Protein AF-A0A7C4DFC6-F1 (afdb_monomer)

Sequence (128 aa):
MSHKCIRCSSLFEDNDASILRGCPNCGSIFFLYIRNQEDLEKAERIEKELKEKDTTLEKEIEKKVEEKKKEVKRRRRKSKFGIETIKIPSEGVYEINLDALMKSKPIIVLERGKVYFVHLPSLFEELD

Solvent-accessible surface area (backbone atoms only — not comparable to full-atom values): 7565 Å² total; per-residue (Å²): 98,38,34,30,31,74,85,78,64,51,76,42,55,76,81,50,72,56,58,83,78,14,37,91,90,77,63,46,76,54,62,46,80,44,84,52,74,67,57,54,53,50,51,52,50,53,53,49,55,47,64,70,45,48,78,53,54,55,54,48,50,50,50,53,49,50,49,51,50,49,51,51,47,56,58,62,70,65,54,97,51,80,89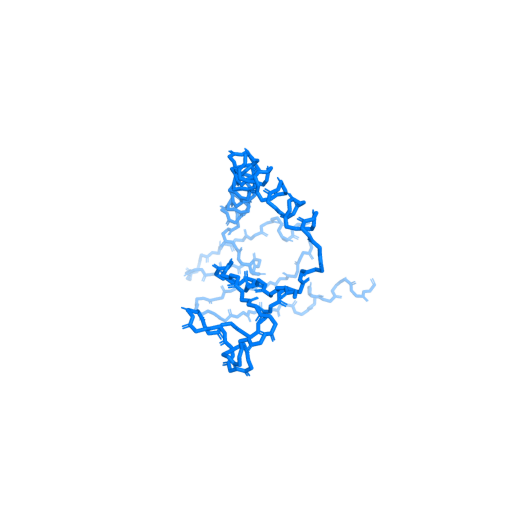,40,31,32,35,34,85,43,93,99,41,73,51,71,40,60,75,45,53,78,65,66,46,46,51,23,34,36,44,80,86,83,50,74,50,71,44,63,67,51,64,50,71,82,76,117

Secondary structure (DSSP, 8-state):
-EEEETTT--EEETT-GGGGG--TTT----EEEE-SHHHHHHHHHHHHHHHHHHHHHHHHHHHHHHHHHHHHHHHHTT-S-SS-SEEEEETTEEEE-HHHHTTT---EEEETTTEEEE-HHHHHTT--

Nearest PDB structures (foldseek):
  8byq-assembly1_L  TM=6.980E-01  e=2.857E-01  Sus scrofa
  4auq-assembly1_E  TM=6.452E-01  e=1.981E+00  Homo sapiens

pLDDT: mean 76.68, std 12.82, range [48.0, 94.62]

Radius of gyration: 29.67 Å; Cα contacts (8 Å, |Δi|>4): 133; chains: 1; bounding box: 46×31×81 Å

Mean predicted aligned error: 18.6 Å

Foldseek 3Di:
DWKAQPPPRDIDDPPPPVLVQADPPPRHNDIDDDDDPVVVVVVVVVVVVCVVCCVPPVVVVVVVVVVVVVVVVVVVVPDPDDLAQWEDCDDVDIDGNPVCVVVLHWHWYHYPDDDIDTDVCSVCVVVD

Structure (mmCIF, N/CA/C/O backbone):
data_AF-A0A7C4DFC6-F1
#
_entry.id   AF-A0A7C4DFC6-F1
#
loop_
_atom_site.group_PDB
_atom_site.id
_atom_site.type_symbol
_atom_site.label_atom_id
_atom_site.label_alt_id
_atom_site.label_comp_id
_atom_site.label_asym_id
_atom_site.label_entity_id
_atom_site.label_seq_id
_atom_site.pdbx_PDB_ins_code
_atom_site.Cartn_x
_atom_site.Cartn_y
_atom_site.Cartn_z
_atom_site.occupancy
_atom_site.B_iso_or_equiv
_atom_site.auth_seq_id
_atom_site.auth_comp_id
_atom_site.auth_asym_id
_atom_site.auth_atom_id
_atom_site.pdbx_PDB_model_num
ATOM 1 N N . MET A 1 1 ? -7.743 4.281 52.124 1.00 68.19 1 MET A N 1
ATOM 2 C CA . MET A 1 1 ? -7.614 4.926 50.801 1.00 68.19 1 MET A CA 1
ATOM 3 C C . MET A 1 1 ? -8.254 3.998 49.763 1.00 68.19 1 MET A C 1
ATOM 5 O O . MET A 1 1 ? -8.773 2.956 50.163 1.00 68.19 1 MET A O 1
ATOM 9 N N . SER A 1 2 ? -8.418 4.425 48.503 1.00 79.62 2 SER A N 1
ATOM 10 C CA . SER A 1 2 ? -9.232 3.676 47.522 1.00 79.62 2 SER A CA 1
ATOM 11 C C . SER A 1 2 ? -8.526 3.477 46.181 1.00 79.62 2 SER A C 1
ATOM 13 O O . SER A 1 2 ? -7.730 4.307 45.738 1.00 79.62 2 SER A O 1
ATOM 15 N N . HIS A 1 3 ? -8.837 2.365 45.523 1.00 82.94 3 HIS A N 1
ATOM 16 C CA . HIS A 1 3 ? -8.324 1.957 44.225 1.00 82.94 3 HIS A CA 1
ATOM 17 C C . HIS A 1 3 ? -9.449 1.972 43.183 1.00 82.94 3 HIS A C 1
ATOM 19 O O . HIS A 1 3 ? -10.450 1.279 43.336 1.00 82.94 3 HIS A O 1
ATOM 25 N N . LYS A 1 4 ? -9.287 2.721 42.085 1.00 83.38 4 LYS A N 1
ATOM 26 C CA . LYS A 1 4 ? -10.233 2.736 40.953 1.00 83.38 4 LYS A CA 1
ATOM 27 C C . LYS A 1 4 ? -9.719 1.848 39.826 1.00 83.38 4 LYS A C 1
ATOM 29 O O . LYS A 1 4 ? -8.607 2.043 39.342 1.00 83.38 4 LYS A O 1
ATOM 34 N N . CYS A 1 5 ? -10.511 0.887 39.359 1.00 84.00 5 CYS A N 1
ATOM 35 C CA . CYS A 1 5 ? -10.154 0.104 38.177 1.00 84.00 5 CYS A CA 1
ATOM 36 C C . CYS A 1 5 ? -10.113 1.001 36.930 1.00 84.00 5 CYS A C 1
ATOM 38 O O . CYS A 1 5 ? -11.087 1.688 36.638 1.00 84.00 5 CYS A O 1
ATOM 40 N N . ILE A 1 6 ? -9.030 0.950 36.147 1.00 84.06 6 ILE A N 1
ATOM 41 C CA . ILE A 1 6 ? -8.882 1.787 34.938 1.00 84.06 6 ILE A CA 1
ATOM 42 C C . ILE A 1 6 ? -9.872 1.384 33.835 1.00 84.06 6 ILE A C 1
ATOM 44 O O . ILE A 1 6 ? -10.263 2.201 33.009 1.00 84.06 6 ILE A O 1
ATOM 48 N N . ARG A 1 7 ? -10.289 0.114 33.814 1.00 78.81 7 ARG A N 1
ATOM 49 C CA . ARG A 1 7 ? -11.107 -0.437 32.730 1.00 78.81 7 ARG A CA 1
ATOM 50 C C . ARG A 1 7 ? -12.607 -0.253 32.945 1.00 78.81 7 ARG A C 1
ATOM 52 O O . ARG A 1 7 ? -13.307 0.083 31.999 1.00 78.81 7 ARG A O 1
ATOM 59 N N . CYS A 1 8 ? -13.106 -0.516 34.152 1.00 83.38 8 CYS A N 1
A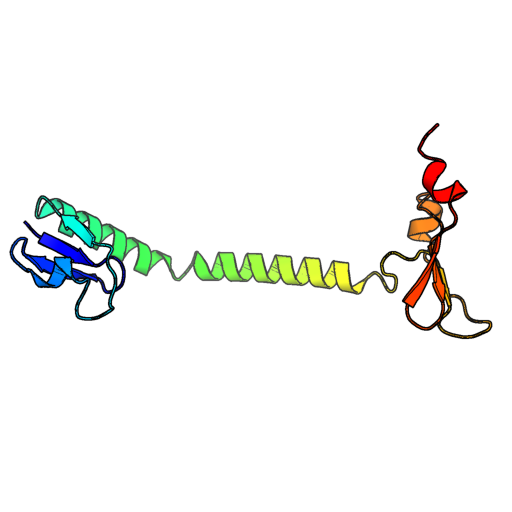TOM 60 C CA . CYS A 1 8 ? -14.541 -0.449 34.457 1.00 83.38 8 CYS A CA 1
ATOM 61 C C . CYS A 1 8 ? -14.907 0.632 35.478 1.00 83.38 8 CYS A C 1
ATOM 63 O O . CYS A 1 8 ? -16.065 0.720 35.872 1.00 83.38 8 CYS A O 1
ATOM 65 N N . SER A 1 9 ? -13.936 1.428 35.932 1.00 82.50 9 SER A N 1
ATOM 66 C CA . SER A 1 9 ? -14.140 2.539 36.869 1.00 82.50 9 SER A CA 1
ATOM 67 C C . SER A 1 9 ? -14.705 2.160 38.245 1.00 82.50 9 SER A C 1
ATOM 69 O O . SER A 1 9 ? -15.065 3.051 39.009 1.00 82.50 9 SER A O 1
ATOM 71 N N . SER A 1 10 ? -14.746 0.871 38.599 1.00 82.94 10 SER A N 1
ATOM 72 C CA . SER A 1 10 ? -15.171 0.410 39.928 1.00 82.94 10 SER A CA 1
ATOM 73 C C . SER A 1 10 ? -14.167 0.829 41.005 1.00 82.94 10 SER A C 1
ATOM 75 O O . SER A 1 10 ? -12.959 0.715 40.790 1.00 82.94 10 SER A O 1
ATOM 77 N N . LEU A 1 11 ? -14.675 1.303 42.144 1.00 82.25 11 LEU A N 1
ATOM 78 C CA . LEU A 1 11 ? -13.893 1.715 43.311 1.00 82.25 11 LEU A CA 1
ATOM 79 C C . LEU A 1 11 ? -13.805 0.563 44.317 1.00 82.25 11 LEU A C 1
ATOM 81 O O . LEU A 1 11 ? -14.810 -0.082 44.603 1.00 82.25 11 LEU A O 1
ATOM 85 N N . PHE A 1 12 ? -12.608 0.332 44.844 1.00 81.94 12 PHE A N 1
ATOM 86 C CA . PHE A 1 12 ? -12.298 -0.691 45.836 1.00 81.94 12 PHE A CA 1
ATOM 87 C C . PHE A 1 12 ? -11.555 -0.051 47.009 1.00 81.94 12 PHE A C 1
ATOM 89 O O . PHE A 1 12 ? -10.763 0.869 46.813 1.00 81.94 12 PHE A O 1
ATOM 96 N N . GLU A 1 13 ? -11.798 -0.519 48.225 1.00 78.94 13 GLU A N 1
ATOM 97 C CA . GLU A 1 13 ? -11.077 -0.056 49.416 1.00 78.94 13 GLU A CA 1
ATOM 98 C C . GLU A 1 13 ? -9.725 -0.780 49.551 1.00 78.94 13 GLU A C 1
ATOM 100 O O . GLU A 1 13 ? -9.571 -1.893 49.050 1.00 78.94 13 GLU A O 1
ATOM 105 N N . ASP A 1 14 ? -8.745 -0.177 50.238 1.00 68.94 14 ASP A N 1
ATOM 106 C CA . ASP A 1 14 ? -7.378 -0.729 50.390 1.00 68.94 14 ASP A CA 1
ATOM 107 C C . ASP A 1 14 ? -7.328 -2.188 50.900 1.00 68.94 14 ASP A C 1
ATOM 109 O O . ASP A 1 14 ? -6.371 -2.904 50.615 1.00 68.94 14 ASP A O 1
ATOM 113 N N . ASN A 1 15 ? -8.343 -2.644 51.644 1.00 65.94 15 ASN A N 1
ATOM 114 C CA . ASN A 1 15 ? -8.395 -3.993 52.225 1.00 65.94 15 ASN A CA 1
ATOM 115 C C . ASN A 1 15 ? -9.127 -5.033 51.364 1.00 65.94 15 ASN A C 1
ATOM 117 O O . ASN A 1 15 ? -9.316 -6.171 51.805 1.00 65.94 15 ASN A O 1
ATOM 121 N N . ASP A 1 16 ? -9.541 -4.686 50.146 1.00 76.19 16 ASP A N 1
ATOM 122 C CA . ASP A 1 16 ? -10.182 -5.654 49.267 1.00 76.19 16 ASP A CA 1
ATOM 123 C C . ASP A 1 16 ? -9.136 -6.580 48.624 1.00 76.19 16 ASP A C 1
ATOM 125 O O . ASP A 1 16 ? -8.508 -6.277 47.605 1.00 76.19 16 ASP A O 1
ATOM 129 N N . ALA A 1 17 ? -8.967 -7.766 49.217 1.00 73.31 17 ALA A N 1
ATOM 130 C CA . ALA A 1 17 ? -8.085 -8.818 48.711 1.00 73.31 17 ALA A CA 1
ATOM 131 C C . ALA A 1 17 ? -8.434 -9.267 47.278 1.00 73.31 17 ALA A C 1
ATOM 133 O O . ALA A 1 17 ? -7.621 -9.927 46.622 1.00 73.31 17 ALA A O 1
ATOM 134 N N . SER A 1 18 ? -9.621 -8.918 46.770 1.00 72.06 18 SER A N 1
ATOM 135 C CA . SER A 1 18 ? -10.027 -9.187 45.390 1.00 72.06 18 SER A CA 1
ATOM 136 C C . SER A 1 18 ? -9.131 -8.464 44.384 1.00 72.06 18 SER A C 1
ATOM 138 O O . SER A 1 18 ? -8.844 -9.023 43.330 1.00 72.06 18 SER A O 1
ATOM 140 N N . ILE A 1 19 ? -8.595 -7.284 44.729 1.00 73.94 19 ILE A N 1
ATOM 141 C CA . ILE A 1 19 ? -7.691 -6.505 43.863 1.00 73.94 19 ILE A CA 1
ATOM 142 C C . ILE A 1 19 ? -6.438 -7.316 43.500 1.00 73.94 19 ILE A C 1
ATOM 144 O O . ILE A 1 19 ? -5.973 -7.252 42.362 1.00 73.94 19 ILE A O 1
ATOM 148 N N . LEU A 1 20 ? -5.933 -8.142 44.425 1.00 77.88 20 LEU A N 1
ATOM 149 C CA . LEU A 1 20 ? -4.737 -8.971 44.214 1.00 77.88 20 LEU A CA 1
ATOM 150 C C . LEU A 1 20 ? -4.917 -10.012 43.100 1.00 77.88 20 LEU A C 1
ATOM 152 O O . LEU A 1 20 ? -3.936 -10.446 42.501 1.00 77.88 20 LEU A O 1
ATOM 156 N N . ARG A 1 21 ? -6.162 -10.415 42.813 1.00 82.19 21 ARG A N 1
ATOM 157 C CA . ARG A 1 21 ? -6.506 -11.344 41.724 1.00 82.19 21 ARG A CA 1
ATOM 158 C C . ARG A 1 21 ? -7.004 -10.628 40.462 1.00 82.19 21 ARG A C 1
ATOM 160 O O . ARG A 1 21 ? -7.302 -11.291 39.472 1.00 82.19 21 ARG A O 1
ATOM 167 N N . GLY A 1 22 ? -7.048 -9.295 40.476 1.00 83.06 22 GLY A N 1
ATOM 168 C CA . GLY A 1 22 ? -7.631 -8.470 39.422 1.00 83.06 22 GLY A CA 1
ATOM 169 C C . GLY A 1 22 ? -9.095 -8.111 39.687 1.00 83.06 22 GLY A C 1
ATOM 170 O O . GLY A 1 22 ? -9.763 -8.665 40.554 1.00 83.06 22 GLY A O 1
ATOM 171 N N . CYS A 1 23 ? -9.607 -7.135 38.939 1.00 85.88 23 CYS A N 1
ATOM 172 C CA . CYS A 1 23 ? -10.943 -6.589 39.156 1.00 85.88 23 CYS A CA 1
ATOM 173 C C . CYS A 1 23 ? -12.023 -7.672 38.956 1.00 85.88 23 CYS A C 1
ATOM 175 O O . CYS A 1 23 ? -12.118 -8.207 37.849 1.00 85.88 23 CYS A O 1
ATOM 177 N N . PRO A 1 24 ? -12.898 -7.943 39.943 1.00 85.81 24 PRO A N 1
ATOM 178 C CA . PRO A 1 24 ? -13.913 -8.996 39.840 1.00 85.81 24 PRO A CA 1
ATOM 179 C C . PRO A 1 24 ? -14.948 -8.749 38.733 1.00 85.81 24 PRO A C 1
ATOM 181 O O . PRO A 1 24 ? -15.569 -9.691 38.256 1.00 85.81 24 PRO A O 1
ATOM 184 N N . ASN A 1 25 ? -15.127 -7.497 38.298 1.00 85.44 25 ASN A N 1
ATOM 185 C CA . ASN A 1 25 ? -16.124 -7.138 37.290 1.00 85.44 25 ASN A CA 1
ATOM 186 C C . ASN A 1 25 ? -15.602 -7.252 35.844 1.00 85.44 25 ASN A C 1
ATOM 188 O O . ASN A 1 25 ? -16.354 -7.567 34.929 1.00 85.44 25 ASN A O 1
ATOM 192 N N . CYS A 1 26 ? -14.314 -6.974 35.607 1.00 87.38 26 CYS A N 1
ATOM 193 C CA . CYS A 1 26 ? -13.766 -6.902 34.243 1.00 87.38 26 CYS A CA 1
ATOM 194 C C . CYS A 1 26 ? -12.426 -7.622 34.033 1.00 87.38 26 CYS A C 1
ATOM 196 O O . CYS A 1 26 ? -11.886 -7.586 32.928 1.00 87.38 26 CYS A O 1
ATOM 198 N N . GLY A 1 27 ? -11.855 -8.224 35.078 1.00 84.19 27 GLY A N 1
ATOM 199 C CA . GLY A 1 27 ? -10.581 -8.947 35.034 1.00 84.19 27 GLY A CA 1
ATOM 200 C C . GLY A 1 27 ? -9.331 -8.074 34.862 1.00 84.19 27 GLY A C 1
ATOM 201 O O . GLY A 1 27 ? -8.236 -8.606 34.717 1.00 84.19 27 GLY A O 1
ATOM 202 N N . SER A 1 28 ? -9.451 -6.741 34.857 1.00 82.44 28 SER A N 1
ATOM 203 C CA . SER A 1 28 ? -8.288 -5.849 34.746 1.00 82.44 28 SER A CA 1
ATOM 204 C C . SER A 1 28 ? -7.412 -5.918 35.996 1.00 82.44 28 SER A C 1
ATOM 206 O O . SER A 1 28 ? -7.918 -5.802 37.110 1.00 82.44 28 SER A O 1
ATOM 208 N N . ILE A 1 29 ? -6.097 -6.016 35.806 1.00 85.50 29 ILE A N 1
ATOM 209 C CA . ILE A 1 29 ? -5.097 -5.943 36.884 1.00 85.50 29 ILE A CA 1
ATOM 210 C C . ILE A 1 29 ? -4.590 -4.514 37.138 1.00 85.50 29 ILE A C 1
ATOM 212 O O . ILE A 1 29 ? -3.808 -4.288 38.055 1.00 85.50 29 ILE A O 1
ATOM 216 N N . PHE A 1 30 ? -5.018 -3.543 36.327 1.00 79.75 30 PHE A N 1
ATOM 217 C CA . PHE A 1 30 ? -4.589 -2.151 36.446 1.00 79.75 30 PHE A CA 1
ATOM 218 C C . PHE A 1 30 ? -5.583 -1.328 37.269 1.00 79.75 30 PHE A C 1
ATOM 220 O O . PHE A 1 30 ? -6.755 -1.184 36.891 1.00 79.75 30 PHE A O 1
ATOM 227 N N . PHE A 1 31 ? -5.083 -0.754 38.364 1.00 83.31 31 PHE A N 1
ATOM 228 C CA . PHE A 1 31 ? -5.829 0.092 39.289 1.00 83.31 31 PHE A CA 1
ATOM 229 C C . PHE A 1 31 ? -5.108 1.424 39.496 1.00 83.31 31 PHE A C 1
ATOM 231 O O . PHE A 1 31 ? -3.885 1.476 39.612 1.00 83.31 31 PHE A O 1
ATOM 238 N N . LEU A 1 32 ? -5.882 2.501 39.557 1.00 78.12 32 LEU A N 1
ATOM 239 C CA . LEU A 1 32 ? -5.429 3.829 39.931 1.00 78.12 32 LEU A CA 1
ATOM 240 C C . LEU A 1 32 ? -5.583 3.993 41.443 1.00 78.12 32 LEU A C 1
ATOM 242 O O . LEU A 1 32 ? -6.679 3.828 41.974 1.00 78.12 32 LEU A O 1
ATOM 246 N N . TYR A 1 33 ? -4.493 4.316 42.131 1.00 80.19 33 TYR A N 1
ATOM 247 C CA . TYR A 1 33 ? -4.514 4.615 43.559 1.00 80.19 33 TYR A CA 1
ATOM 248 C C . TYR A 1 33 ? -4.937 6.064 43.803 1.00 80.19 33 TYR A C 1
ATOM 250 O O . TYR A 1 33 ? -4.343 6.983 43.233 1.00 80.19 33 TYR A O 1
ATOM 258 N N . ILE A 1 34 ? -5.939 6.263 44.659 1.00 73.31 34 ILE A N 1
ATOM 259 C CA . ILE A 1 34 ? -6.487 7.581 44.969 1.00 73.31 34 ILE A CA 1
ATOM 260 C C . ILE A 1 34 ? -6.233 7.905 46.439 1.00 73.31 34 ILE A C 1
ATOM 262 O O . ILE A 1 34 ? -6.729 7.228 47.344 1.00 73.31 34 ILE A O 1
ATOM 266 N N . ARG A 1 35 ? -5.422 8.947 46.657 1.00 66.69 35 ARG A N 1
ATOM 267 C CA . ARG A 1 35 ? -4.906 9.336 47.975 1.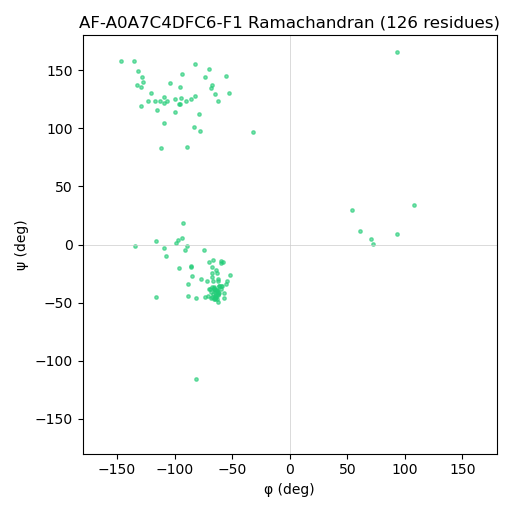00 66.69 35 ARG A CA 1
ATOM 268 C C . ARG A 1 35 ? -5.916 10.150 48.780 1.00 66.69 35 ARG A C 1
ATOM 270 O O . ARG A 1 35 ? -6.125 9.827 49.943 1.00 66.69 35 ARG A O 1
ATOM 277 N N . ASN A 1 36 ? -6.561 11.143 48.161 1.00 72.25 36 ASN A N 1
ATOM 278 C CA . ASN A 1 36 ? -7.453 12.098 48.831 1.00 72.25 36 ASN A CA 1
ATOM 279 C C . ASN A 1 36 ? -8.762 12.321 48.045 1.00 72.25 36 ASN A C 1
ATOM 281 O O . ASN A 1 36 ? -8.801 12.139 46.829 1.00 72.25 36 ASN A O 1
ATOM 285 N N . GLN A 1 37 ? -9.817 12.789 48.729 1.00 64.88 37 GLN A N 1
ATOM 286 C CA . GLN A 1 37 ? -11.129 13.118 48.139 1.00 64.88 37 GLN A CA 1
ATOM 287 C C . GLN A 1 37 ? -11.025 14.133 46.980 1.00 64.88 37 GLN A C 1
ATOM 289 O O . GLN A 1 37 ? -11.738 14.028 45.987 1.00 64.88 37 GLN A O 1
ATOM 294 N N . GLU A 1 38 ? -10.084 15.078 47.056 1.00 65.88 38 GLU A N 1
ATOM 295 C CA . GLU A 1 38 ? -9.847 16.074 46.001 1.00 65.88 38 GLU A CA 1
ATOM 296 C C . GLU A 1 38 ? -9.405 15.458 44.664 1.00 65.88 38 GLU A C 1
ATOM 298 O O . GLU A 1 38 ? -9.682 16.016 43.603 1.00 65.88 38 GLU A O 1
ATOM 303 N N . ASP A 1 39 ? -8.717 14.314 44.690 1.00 64.62 39 ASP A N 1
ATOM 304 C CA . ASP A 1 39 ? -8.264 13.636 43.473 1.00 64.62 39 ASP A CA 1
ATOM 305 C C . ASP A 1 39 ? -9.421 12.893 42.784 1.00 64.62 39 ASP A C 1
ATOM 307 O O . ASP A 1 39 ? -9.446 12.818 41.553 1.00 64.62 39 ASP A O 1
ATOM 311 N N . LEU A 1 40 ? -10.415 12.421 43.556 1.00 65.06 40 LEU A N 1
ATOM 312 C CA . LEU A 1 40 ? -11.689 11.925 43.017 1.00 65.06 40 LEU A CA 1
ATOM 313 C C . LEU A 1 40 ? -12.426 13.051 42.290 1.00 65.06 40 LEU A C 1
ATOM 315 O O . LEU A 1 40 ? -12.793 12.888 41.130 1.00 65.06 40 LEU A O 1
ATOM 319 N N . GLU A 1 41 ? -12.571 14.215 42.928 1.00 70.25 41 GLU A N 1
ATOM 320 C CA . GLU A 1 41 ? -13.267 15.356 42.325 1.00 70.25 41 GLU A CA 1
ATOM 321 C C . GLU A 1 41 ? -12.565 15.879 41.068 1.00 70.25 41 GLU A C 1
ATOM 323 O O . GLU A 1 41 ? -13.225 16.236 40.091 1.00 70.25 41 GLU A O 1
ATOM 328 N N . LYS A 1 42 ? -11.227 15.925 41.059 1.00 70.62 42 LYS A N 1
ATOM 329 C CA . LYS A 1 42 ? -10.454 16.303 39.865 1.00 70.62 42 LYS A CA 1
ATOM 330 C C . LYS A 1 42 ? -10.661 15.299 38.736 1.00 70.62 42 LYS A C 1
ATOM 332 O O . LYS A 1 42 ? -10.898 15.717 37.605 1.00 70.62 42 LYS A O 1
ATOM 337 N N . ALA A 1 43 ? -10.611 14.000 39.032 1.00 64.12 43 ALA A N 1
ATOM 338 C CA . ALA A 1 43 ? -10.864 12.959 38.042 1.00 64.12 43 ALA A CA 1
ATOM 339 C C . ALA A 1 43 ? -12.294 13.046 37.484 1.00 64.12 43 ALA A C 1
ATOM 341 O O . ALA A 1 43 ? -12.470 12.986 36.272 1.00 64.12 43 ALA A O 1
ATOM 342 N N . GLU A 1 44 ? -13.300 13.269 38.334 1.00 71.56 44 GLU A N 1
ATOM 343 C CA . GLU A 1 44 ? -14.695 13.442 37.912 1.00 71.56 44 GLU A CA 1
ATOM 344 C C . GLU A 1 44 ? -14.920 14.713 37.083 1.00 71.56 44 GLU A C 1
ATOM 346 O O . GLU A 1 44 ? -15.681 14.682 36.114 1.00 71.56 44 GLU A O 1
ATOM 351 N N . ARG A 1 45 ? -14.257 15.831 37.418 1.00 72.44 45 ARG A N 1
ATOM 352 C CA . ARG A 1 45 ? -14.307 17.068 36.617 1.00 72.44 45 ARG A CA 1
ATOM 353 C C . ARG A 1 45 ? -13.688 16.866 35.240 1.00 72.44 45 ARG A C 1
ATOM 355 O O . ARG A 1 45 ? -14.311 17.229 34.250 1.00 72.44 45 ARG A O 1
ATOM 362 N N . ILE A 1 46 ? -12.516 16.233 35.170 1.00 65.62 46 ILE A N 1
ATOM 363 C CA . ILE A 1 46 ? -11.862 15.904 33.896 1.00 65.62 46 ILE A CA 1
ATOM 364 C C . ILE A 1 46 ? -12.749 14.957 33.075 1.00 65.62 46 ILE A C 1
ATOM 366 O O . ILE A 1 46 ? -12.920 15.160 31.878 1.00 65.62 46 ILE A O 1
ATOM 370 N N . GLU A 1 47 ? -13.367 13.957 33.709 1.00 68.25 47 GLU A N 1
ATOM 371 C CA . GLU A 1 47 ? -14.261 13.004 33.041 1.00 68.25 47 GLU A CA 1
ATOM 372 C C . GLU A 1 47 ? -15.541 13.682 32.507 1.00 68.25 47 GLU A C 1
ATOM 374 O O . GLU A 1 47 ? -16.006 13.345 31.417 1.00 68.25 47 GLU A O 1
ATOM 379 N N . LYS A 1 48 ? -16.089 14.676 33.221 1.00 70.50 48 LYS A N 1
ATOM 380 C CA . LYS A 1 48 ? -17.204 15.511 32.734 1.00 70.50 48 LYS A CA 1
ATOM 381 C C . LYS A 1 48 ? -16.790 16.426 31.583 1.00 70.50 48 LYS A C 1
ATOM 383 O O . LYS A 1 48 ? -17.486 16.461 30.573 1.00 70.50 48 LYS A O 1
ATOM 388 N N . GLU A 1 49 ? -15.652 17.108 31.694 1.00 67.19 49 GLU A N 1
ATOM 389 C CA . GLU A 1 49 ? -15.139 17.968 30.622 1.00 67.19 49 GLU A CA 1
ATOM 390 C C . GLU A 1 49 ? -14.835 17.186 29.337 1.00 67.19 49 GLU A C 1
ATOM 392 O O . GLU A 1 49 ? -15.043 17.704 28.240 1.00 67.19 49 GLU A O 1
ATOM 397 N N . LEU A 1 50 ? -14.345 15.947 29.455 1.00 59.78 50 LEU A N 1
ATOM 398 C CA . LEU A 1 50 ? -14.127 15.058 28.313 1.00 59.78 50 LEU A CA 1
ATOM 399 C C . LEU A 1 50 ? -15.460 14.666 27.655 1.00 59.78 50 LEU A C 1
ATOM 401 O O . LEU A 1 50 ? -15.603 14.858 26.450 1.00 59.78 50 LEU A O 1
ATOM 405 N N . LYS A 1 51 ? -16.470 14.261 28.442 1.00 61.78 51 LYS A N 1
ATOM 406 C CA . LYS A 1 51 ? -17.819 13.930 27.932 1.00 61.78 51 LYS A CA 1
ATOM 407 C C . LYS A 1 51 ? -18.509 15.093 27.219 1.00 61.78 51 LYS A C 1
ATOM 409 O O . LYS A 1 51 ? -19.235 14.883 26.251 1.00 61.78 51 LYS A O 1
ATOM 414 N N . GLU A 1 52 ? -18.303 16.324 27.681 1.00 60.62 52 GLU A N 1
ATOM 415 C CA . GLU A 1 52 ? -18.853 17.518 27.027 1.00 60.62 52 GLU A CA 1
ATOM 416 C C . GLU A 1 52 ? -18.136 17.837 25.700 1.00 60.62 52 GLU A C 1
ATOM 418 O O . GLU A 1 52 ? -18.761 18.314 24.748 1.00 60.62 52 GLU A O 1
ATOM 423 N N . LYS A 1 53 ? -16.837 17.520 25.596 1.00 56.91 53 LYS A N 1
ATOM 424 C CA . LYS A 1 53 ? -16.003 17.762 24.404 1.00 56.91 53 LYS A CA 1
ATOM 425 C C . LYS A 1 53 ? -16.077 16.653 23.342 1.00 56.91 53 LYS A C 1
ATOM 427 O O . LYS A 1 53 ? -15.771 16.940 22.178 1.00 56.91 53 LYS A O 1
ATOM 432 N N . ASP A 1 54 ? -16.538 15.448 23.688 1.00 50.22 54 ASP A N 1
ATOM 433 C CA . ASP A 1 54 ? -16.658 14.291 22.776 1.00 50.22 54 ASP A CA 1
ATOM 434 C C . ASP A 1 54 ? -17.470 14.610 21.507 1.00 50.22 54 ASP A C 1
ATOM 436 O O . ASP A 1 54 ? -17.153 14.169 20.402 1.00 50.22 54 ASP A O 1
ATOM 440 N N . T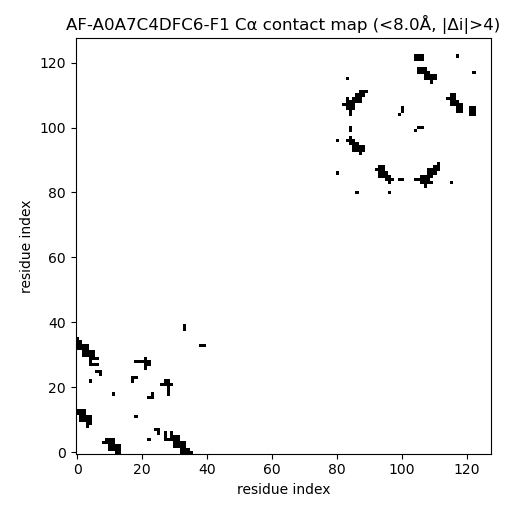HR A 1 55 ? -18.455 15.509 21.590 1.00 55.66 55 THR A N 1
ATOM 441 C CA . THR A 1 55 ? -19.305 15.821 20.428 1.00 55.66 55 THR A CA 1
ATOM 442 C C . THR A 1 55 ? -18.614 16.587 19.294 1.00 55.66 55 THR A C 1
ATOM 444 O O . THR A 1 55 ? -19.157 16.615 18.184 1.00 55.66 55 THR A O 1
ATOM 447 N N . THR A 1 56 ? -17.434 17.181 19.521 1.00 59.72 56 THR A N 1
ATOM 448 C CA . THR A 1 56 ? -16.749 18.025 18.522 1.00 59.72 56 THR A CA 1
ATOM 449 C C . THR A 1 56 ? -15.411 17.458 18.058 1.00 59.72 56 THR A C 1
ATOM 451 O O . THR A 1 56 ? -15.183 17.399 16.849 1.00 59.72 56 THR A O 1
ATOM 454 N N . LEU A 1 57 ? -14.553 16.973 18.963 1.00 60.72 57 LEU A N 1
ATOM 455 C CA . LEU A 1 57 ? -13.239 16.445 18.574 1.00 60.72 57 LEU A CA 1
ATOM 456 C C . LEU A 1 57 ? -13.334 15.119 17.823 1.00 60.72 57 LEU A C 1
ATOM 458 O O . LEU A 1 57 ? -12.666 14.958 16.805 1.00 60.72 57 LEU A O 1
ATOM 462 N N . GLU A 1 58 ? -14.162 14.182 18.282 1.00 64.62 58 GLU A N 1
ATOM 463 C CA . GLU A 1 58 ? -14.286 12.868 17.645 1.00 64.62 58 GLU A CA 1
ATOM 464 C C . GLU A 1 58 ? -14.846 13.009 16.229 1.00 64.62 58 GLU A C 1
ATOM 466 O O . GLU A 1 58 ? -14.282 12.463 15.282 1.00 64.62 58 GLU A O 1
ATOM 471 N N . LYS A 1 59 ? -15.875 13.852 16.055 1.00 63.28 59 LYS A N 1
ATOM 472 C CA . LYS A 1 59 ? -16.440 14.183 14.738 1.00 63.28 59 LYS A CA 1
ATOM 473 C C . LYS A 1 59 ? -15.461 14.939 13.848 1.00 63.28 59 LYS A C 1
ATOM 475 O O . LYS A 1 59 ? -15.435 14.696 12.644 1.00 63.28 59 LYS A O 1
ATOM 480 N N . GLU A 1 60 ? -14.656 15.852 14.390 1.00 67.19 60 GLU A N 1
ATOM 481 C CA . GLU A 1 60 ? -13.613 16.526 13.611 1.00 67.19 60 GLU A CA 1
ATOM 482 C C . GLU A 1 60 ? -12.505 15.572 13.178 1.00 67.19 60 GLU A C 1
ATOM 484 O O . GLU A 1 60 ? -12.050 15.647 12.036 1.00 67.1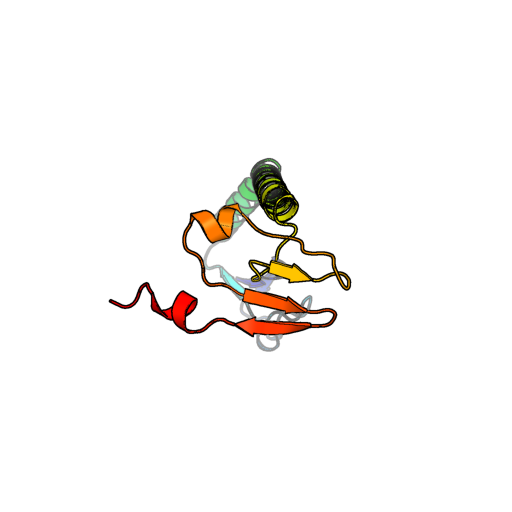9 60 GLU A O 1
ATOM 489 N N . ILE A 1 61 ? -12.058 14.687 14.069 1.00 69.50 61 ILE A N 1
ATOM 490 C CA . ILE A 1 61 ? -11.042 13.679 13.769 1.00 69.50 61 ILE A CA 1
ATOM 491 C C . ILE A 1 61 ? -11.599 12.704 12.739 1.00 69.50 61 ILE A C 1
ATOM 493 O O . ILE A 1 61 ? -10.932 12.443 11.743 1.00 69.50 61 ILE A O 1
ATOM 497 N N . GLU A 1 62 ? -12.830 12.227 12.904 1.00 70.44 62 GLU A N 1
ATOM 498 C CA . GLU A 1 62 ? -13.489 11.338 11.951 1.00 70.44 62 GLU A CA 1
ATOM 499 C C . GLU A 1 62 ? -13.670 12.018 10.589 1.00 70.44 62 GLU A C 1
ATOM 501 O O . GLU A 1 62 ? -13.335 11.430 9.562 1.00 70.44 62 GLU A O 1
ATOM 506 N N . LYS A 1 63 ? -14.074 13.294 10.561 1.00 70.62 63 LYS A N 1
ATOM 507 C CA . LYS A 1 63 ? -14.188 14.082 9.327 1.00 70.62 63 LYS A CA 1
ATOM 508 C C . LYS A 1 63 ? -12.829 14.313 8.663 1.00 70.62 63 LYS A C 1
ATOM 510 O O . LYS A 1 63 ? -12.714 14.087 7.462 1.00 70.62 63 LYS A O 1
ATOM 515 N N . LYS A 1 64 ? -11.783 14.670 9.417 1.00 71.44 64 LYS A N 1
ATOM 516 C CA . LYS A 1 64 ? -10.402 14.828 8.912 1.00 71.44 64 LYS A CA 1
ATOM 517 C C . LYS A 1 64 ? -9.821 13.501 8.419 1.00 71.44 64 LYS A C 1
ATOM 519 O O . LYS A 1 64 ? -9.125 13.467 7.405 1.00 71.44 64 LYS A O 1
ATOM 524 N N . VAL A 1 65 ? -10.102 12.395 9.109 1.00 74.19 65 VAL A N 1
ATOM 525 C CA . VAL A 1 65 ? -9.698 11.040 8.707 1.00 74.19 65 VAL A CA 1
ATOM 526 C C . VAL A 1 65 ? -10.449 10.614 7.450 1.00 74.19 65 VAL A C 1
ATOM 528 O O . VAL A 1 65 ? -9.835 10.046 6.551 1.00 74.19 65 VAL A O 1
ATOM 531 N N . GLU A 1 66 ? -11.741 10.913 7.337 1.00 71.62 66 GLU A N 1
ATOM 532 C CA . GLU A 1 66 ? -12.550 10.605 6.159 1.00 71.62 66 GLU A CA 1
ATOM 533 C C . GLU A 1 66 ? -12.165 11.479 4.955 1.00 71.62 66 GLU A C 1
ATOM 535 O O . GLU A 1 66 ? -12.073 10.980 3.834 1.00 71.62 66 GLU A O 1
ATOM 540 N N . GLU A 1 67 ? -11.845 12.756 5.165 1.00 72.25 67 GLU A N 1
ATOM 541 C CA . GLU A 1 67 ? -11.295 13.656 4.146 1.00 72.25 67 GLU A CA 1
ATOM 542 C C . GLU A 1 67 ? -9.922 13.175 3.663 1.00 72.25 67 GLU A C 1
ATOM 544 O O . GLU A 1 67 ? -9.730 13.010 2.455 1.00 72.25 67 GLU A O 1
ATOM 549 N N . LYS A 1 68 ? -9.010 12.804 4.575 1.00 68.81 68 LYS A N 1
ATOM 550 C CA . LYS A 1 68 ? -7.730 12.167 4.217 1.00 68.81 68 LYS A CA 1
ATOM 551 C C . LYS A 1 68 ? -7.927 10.825 3.513 1.00 68.81 68 LYS A C 1
ATOM 553 O O . LYS A 1 68 ? -7.249 10.550 2.527 1.00 68.81 68 LYS A O 1
ATOM 558 N N . LYS A 1 69 ? -8.870 9.981 3.947 1.00 63.06 69 LYS A N 1
ATOM 559 C CA . LYS A 1 69 ? -9.214 8.722 3.259 1.00 63.06 69 LYS A CA 1
ATOM 560 C C . LYS A 1 69 ? -9.760 8.989 1.859 1.00 63.06 69 LYS A C 1
ATOM 562 O O . LYS A 1 69 ? -9.423 8.244 0.941 1.00 63.06 69 LYS A O 1
ATOM 567 N N . LYS A 1 70 ? -10.569 10.035 1.664 1.00 63.31 70 LYS A N 1
ATOM 568 C CA . LYS A 1 70 ? -11.084 10.460 0.352 1.00 63.31 70 LYS A CA 1
ATOM 569 C C . LYS A 1 70 ? -9.980 11.029 -0.535 1.00 63.31 70 LYS A C 1
ATOM 571 O O . LYS A 1 70 ? 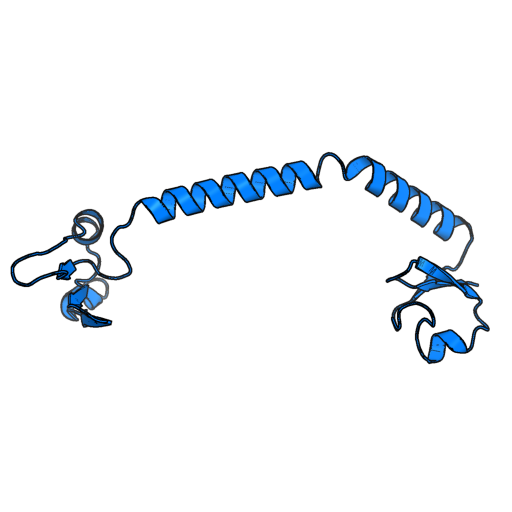-9.967 10.704 -1.719 1.00 63.31 70 LYS A O 1
ATOM 576 N N . GLU A 1 71 ? -9.027 11.788 -0.000 1.00 61.09 71 GLU A N 1
ATOM 577 C CA . GLU A 1 71 ? -7.827 12.222 -0.729 1.00 61.09 71 GLU A CA 1
ATOM 578 C C . GLU A 1 71 ? -6.931 11.045 -1.121 1.00 61.09 71 GLU A C 1
ATOM 580 O O . GLU A 1 71 ? -6.543 10.927 -2.282 1.00 61.09 71 GLU A O 1
ATOM 585 N N . VAL A 1 72 ? -6.660 10.120 -0.197 1.00 60.28 72 VAL A N 1
ATOM 586 C CA . VAL A 1 72 ? -5.883 8.901 -0.466 1.00 60.28 72 VAL A CA 1
ATOM 587 C C . VAL A 1 72 ? -6.614 8.001 -1.464 1.00 60.28 72 VAL A C 1
ATOM 589 O O . VAL A 1 72 ? -5.982 7.481 -2.379 1.00 60.28 72 VAL A O 1
ATOM 592 N N . LYS A 1 73 ? -7.944 7.861 -1.377 1.00 53.97 73 LYS A N 1
ATOM 593 C CA . LYS A 1 73 ? -8.762 7.161 -2.385 1.00 53.97 73 LYS A CA 1
ATOM 594 C C . LYS A 1 73 ? -8.763 7.891 -3.728 1.00 53.97 73 LYS A C 1
ATOM 596 O O . LYS A 1 73 ? -8.720 7.220 -4.749 1.00 53.97 73 LYS A O 1
ATOM 601 N N . ARG A 1 74 ? -8.779 9.228 -3.773 1.00 54.41 74 ARG A N 1
ATOM 602 C CA . ARG A 1 74 ? -8.664 10.018 -5.017 1.00 54.41 74 ARG A CA 1
ATOM 603 C C . ARG A 1 74 ? -7.278 9.892 -5.654 1.00 54.41 74 ARG A C 1
A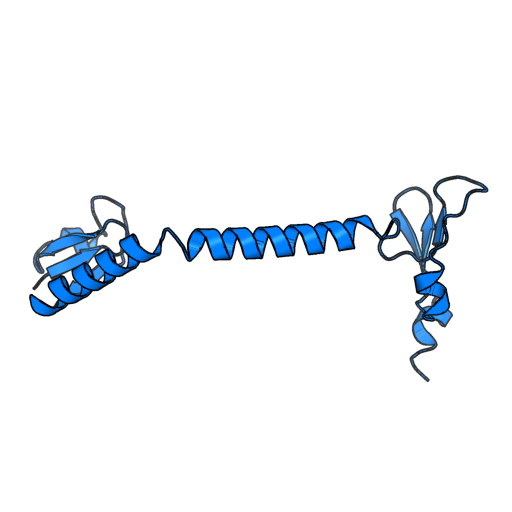TOM 605 O O . ARG A 1 74 ? -7.200 9.787 -6.872 1.00 54.41 74 ARG A O 1
ATOM 612 N N . ARG A 1 75 ? -6.210 9.818 -4.850 1.00 52.72 75 ARG A N 1
ATOM 613 C CA . ARG A 1 75 ? -4.848 9.498 -5.313 1.00 52.72 75 ARG A CA 1
ATOM 614 C C . ARG A 1 75 ? -4.745 8.051 -5.806 1.00 52.72 75 ARG A C 1
ATOM 616 O O . ARG A 1 75 ? -4.244 7.821 -6.899 1.00 52.72 75 ARG A O 1
ATOM 623 N N . ARG A 1 76 ? -5.306 7.084 -5.071 1.00 51.06 76 ARG A N 1
ATOM 624 C CA . ARG A 1 76 ? -5.367 5.663 -5.475 1.00 51.06 76 ARG A CA 1
ATOM 625 C C . ARG A 1 76 ? -6.277 5.411 -6.682 1.00 51.06 76 ARG A C 1
ATOM 627 O O . ARG A 1 76 ? -6.047 4.461 -7.413 1.00 51.06 76 ARG A O 1
ATOM 634 N N . ARG A 1 77 ? -7.267 6.271 -6.938 1.00 49.34 77 ARG A N 1
ATOM 635 C CA . ARG A 1 77 ? -8.123 6.222 -8.137 1.00 49.34 77 ARG A CA 1
ATOM 636 C C . ARG A 1 77 ? -7.428 6.700 -9.420 1.00 49.34 77 ARG A C 1
ATOM 638 O O . ARG A 1 77 ? -8.053 6.610 -10.469 1.00 49.34 77 ARG A O 1
ATOM 645 N N . LYS A 1 78 ? -6.186 7.204 -9.374 1.00 53.50 78 LYS A N 1
ATOM 646 C CA . LYS A 1 78 ? -5.517 7.779 -10.559 1.00 53.50 78 LYS A CA 1
ATOM 647 C C . LYS A 1 78 ? -4.389 6.960 -11.179 1.00 53.50 78 LYS A C 1
ATOM 649 O O . LYS A 1 78 ? -4.000 7.299 -12.287 1.00 53.50 78 LYS A O 1
ATOM 654 N N . SER A 1 79 ? -3.902 5.887 -10.563 1.00 58.72 79 SER A N 1
ATOM 655 C CA . SER A 1 79 ? -2.902 5.047 -11.232 1.00 58.72 79 SER A CA 1
ATOM 656 C C . SER A 1 79 ? -3.521 3.715 -11.626 1.00 58.72 79 SER A C 1
ATOM 658 O O . SER A 1 79 ? -3.739 2.857 -10.777 1.00 58.72 79 SER A O 1
ATOM 660 N N . LYS A 1 80 ? -3.810 3.542 -12.925 1.00 70.50 80 LYS A N 1
ATOM 661 C CA . LYS A 1 80 ? -4.072 2.217 -13.525 1.00 70.50 80 LYS A CA 1
ATOM 662 C C . LYS A 1 80 ? -2.872 1.264 -13.374 1.00 70.50 80 LYS A C 1
ATOM 664 O O . LYS A 1 80 ? -3.033 0.059 -13.540 1.00 70.50 80 LYS A O 1
ATOM 669 N N . PHE A 1 81 ? -1.707 1.821 -13.053 1.00 80.56 81 PHE A N 1
ATOM 670 C CA . PHE A 1 81 ? -0.426 1.146 -12.914 1.00 80.56 81 PHE A CA 1
ATOM 671 C C . PHE A 1 81 ? -0.053 0.963 -11.439 1.00 80.56 81 PHE A C 1
ATOM 673 O O . PHE A 1 81 ? -0.252 1.876 -10.629 1.00 80.56 81 PHE A O 1
ATOM 680 N N . GLY A 1 82 ? 0.486 -0.206 -11.100 1.00 86.25 82 GLY A N 1
ATOM 681 C CA . GLY A 1 82 ? 1.115 -0.504 -9.817 1.00 86.25 82 GLY A CA 1
ATOM 682 C C . GLY A 1 82 ? 2.556 0.007 -9.755 1.00 86.25 82 GLY A C 1
ATOM 683 O O . GLY A 1 82 ? 2.794 1.215 -9.774 1.00 86.25 82 GLY A O 1
ATOM 684 N N . ILE A 1 83 ? 3.507 -0.922 -9.638 1.00 87.62 83 ILE A N 1
ATOM 685 C CA . ILE A 1 83 ? 4.952 -0.627 -9.698 1.00 87.62 83 ILE A CA 1
ATOM 686 C C . ILE A 1 83 ? 5.474 -0.603 -11.141 1.00 87.62 83 ILE A C 1
ATOM 688 O O . ILE A 1 83 ? 6.531 -0.044 -11.404 1.00 87.62 83 ILE A O 1
ATOM 692 N N . GLU A 1 84 ? 4.736 -1.214 -12.066 1.00 91.75 84 GLU A N 1
ATOM 693 C CA . GLU A 1 84 ? 5.083 -1.326 -13.473 1.00 91.75 84 GLU A CA 1
ATOM 694 C C . GLU A 1 84 ? 4.913 -0.007 -14.238 1.00 91.75 84 GLU A C 1
ATOM 696 O O . GLU A 1 84 ? 3.980 0.767 -14.006 1.00 91.75 84 GLU A O 1
ATOM 701 N N . THR A 1 85 ? 5.808 0.230 -15.194 1.00 94.25 85 THR A N 1
ATOM 702 C CA . THR A 1 85 ? 5.722 1.341 -16.149 1.00 94.25 85 THR A CA 1
ATOM 703 C C . THR A 1 85 ? 5.095 0.914 -17.474 1.00 94.25 85 THR A C 1
ATOM 705 O O . THR A 1 85 ? 4.550 1.757 -18.188 1.00 94.25 85 THR A O 1
ATOM 708 N N . ILE A 1 86 ? 5.088 -0.389 -17.772 1.00 94.00 86 ILE A N 1
ATOM 709 C CA . ILE A 1 86 ? 4.411 -0.986 -18.927 1.00 94.00 86 ILE A CA 1
ATOM 710 C C . ILE A 1 86 ? 3.616 -2.208 -18.461 1.00 94.00 86 ILE A C 1
ATOM 712 O O . ILE A 1 86 ? 4.102 -3.025 -17.681 1.00 94.00 86 ILE A O 1
ATOM 716 N N . LYS A 1 87 ? 2.393 -2.369 -18.960 1.00 93.44 87 LYS A N 1
ATOM 717 C CA . LYS A 1 87 ? 1.549 -3.531 -18.679 1.00 93.44 87 LYS A CA 1
ATOM 718 C C . LYS A 1 87 ? 1.015 -4.117 -19.974 1.00 93.44 87 LYS A C 1
ATOM 720 O O . LYS A 1 87 ? 0.530 -3.385 -20.831 1.00 93.44 87 LYS A O 1
ATOM 725 N N . ILE A 1 88 ? 1.070 -5.439 -20.087 1.00 92.25 88 ILE A N 1
ATOM 726 C CA . ILE A 1 88 ? 0.613 -6.180 -21.265 1.00 92.25 88 ILE A CA 1
ATOM 727 C C . ILE A 1 88 ? -0.630 -6.985 -20.862 1.00 92.25 88 ILE A C 1
ATOM 729 O O . ILE A 1 88 ? -0.516 -8.149 -20.470 1.00 92.25 88 ILE A O 1
ATOM 733 N N . PRO A 1 89 ? -1.837 -6.378 -20.859 1.00 88.00 89 PRO A N 1
ATOM 734 C CA . PRO A 1 89 ? -3.068 -7.092 -20.520 1.00 88.00 89 PRO A CA 1
ATOM 735 C C . PRO A 1 89 ? -3.423 -8.154 -21.565 1.00 88.00 89 PRO A C 1
ATOM 737 O O . PRO A 1 89 ? -4.007 -9.189 -21.227 1.00 88.00 89 PRO A O 1
ATOM 740 N N . SER A 1 90 ? -3.074 -7.914 -22.830 1.00 89.12 90 SER A N 1
ATOM 741 C CA . SER A 1 90 ? -3.255 -8.861 -23.919 1.00 89.12 90 SER A CA 1
ATOM 742 C C . SER A 1 90 ? -2.178 -8.783 -24.974 1.00 89.12 90 SER A C 1
ATOM 744 O O . SER A 1 90 ? -1.507 -7.769 -25.100 1.00 89.12 90 SER A O 1
ATOM 746 N N . GLU A 1 91 ? -2.014 -9.872 -25.721 1.00 88.19 91 GLU A N 1
ATOM 747 C CA . GLU A 1 91 ? -1.116 -9.901 -26.870 1.00 88.19 91 GLU A CA 1
ATOM 748 C C . GLU A 1 91 ? -1.452 -8.742 -27.818 1.00 88.19 91 GLU A C 1
ATOM 750 O O . GLU A 1 91 ? -2.623 -8.479 -28.101 1.00 88.19 91 GLU A O 1
ATOM 755 N N . GLY A 1 92 ? -0.425 -7.990 -28.215 1.00 89.06 92 GLY A N 1
ATOM 756 C CA . GLY A 1 92 ? -0.565 -6.786 -29.036 1.00 89.06 92 GLY A CA 1
ATOM 757 C C . GLY A 1 92 ? -1.149 -5.555 -28.329 1.00 89.06 92 GLY A C 1
ATOM 758 O O . GLY A 1 92 ? -1.281 -4.513 -28.965 1.00 89.06 92 GLY A O 1
ATOM 759 N N . VAL A 1 93 ? -1.481 -5.622 -27.034 1.00 91.56 93 VAL A N 1
ATOM 760 C CA . VAL A 1 93 ? -2.035 -4.492 -26.272 1.00 91.56 93 VAL A CA 1
ATOM 761 C C . VAL A 1 93 ? -1.087 -4.099 -25.151 1.00 91.56 93 VAL A C 1
ATOM 763 O O . VAL A 1 93 ? -0.781 -4.901 -24.271 1.00 91.56 93 VAL A O 1
ATOM 766 N N . TYR A 1 94 ? -0.687 -2.829 -25.151 1.00 92.56 94 TYR A N 1
ATOM 767 C CA . TYR A 1 94 ? 0.232 -2.257 -24.175 1.00 92.56 94 TYR A CA 1
ATOM 768 C C . TYR A 1 94 ? -0.427 -1.064 -23.493 1.00 92.56 94 TYR A C 1
ATOM 770 O O . TYR A 1 94 ? -0.835 -0.101 -24.141 1.00 92.56 94 TYR A O 1
ATOM 778 N N . GLU A 1 95 ? -0.512 -1.114 -22.171 1.00 93.31 95 GLU A N 1
ATOM 779 C CA . GLU A 1 95 ? -0.793 0.060 -21.357 1.00 93.31 95 GLU A CA 1
ATOM 780 C C . GLU A 1 95 ? 0.555 0.640 -20.911 1.00 93.31 95 GLU A C 1
ATOM 782 O O . GLU A 1 95 ? 1.380 -0.077 -20.344 1.00 93.31 95 GLU A O 1
ATOM 787 N N . ILE A 1 96 ? 0.791 1.930 -21.169 1.00 94.06 96 ILE A N 1
ATOM 788 C CA . ILE A 1 96 ? 2.069 2.599 -20.883 1.00 94.06 96 ILE A CA 1
ATOM 789 C C . ILE A 1 96 ? 1.861 3.764 -19.909 1.00 94.06 96 ILE A C 1
ATOM 791 O O . ILE A 1 96 ? 1.000 4.621 -20.117 1.00 94.06 96 ILE A O 1
ATOM 795 N N . ASN A 1 97 ? 2.674 3.811 -18.852 1.00 93.38 97 ASN A N 1
ATOM 796 C CA . ASN A 1 97 ? 2.682 4.886 -17.866 1.00 93.38 97 ASN A CA 1
ATOM 797 C C . ASN A 1 97 ? 3.638 6.012 -18.291 1.00 93.38 97 ASN A C 1
ATOM 799 O O . ASN A 1 97 ? 4.793 6.063 -17.865 1.00 93.38 97 ASN A O 1
ATOM 803 N N . LEU A 1 98 ? 3.146 6.924 -19.134 1.00 91.12 98 LEU A N 1
ATOM 804 C CA . LEU A 1 98 ? 3.945 8.034 -19.669 1.00 91.12 98 LEU A CA 1
ATOM 805 C C . LEU A 1 98 ? 4.504 8.949 -18.569 1.00 91.12 98 LEU A C 1
ATOM 807 O O . LEU A 1 98 ? 5.658 9.354 -18.648 1.00 91.12 98 LEU A O 1
ATOM 811 N N . ASP A 1 99 ? 3.731 9.222 -17.514 1.00 90.56 99 ASP A N 1
ATOM 812 C CA . ASP A 1 99 ? 4.178 10.060 -16.393 1.00 90.56 99 ASP A CA 1
ATOM 813 C C . ASP A 1 99 ? 5.393 9.472 -15.664 1.00 90.56 99 ASP A C 1
ATOM 815 O O . ASP A 1 99 ? 6.240 10.215 -15.166 1.00 90.56 99 ASP A O 1
ATOM 819 N N . ALA A 1 100 ? 5.466 8.144 -15.549 1.00 90.25 100 ALA A N 1
ATOM 820 C CA . ALA A 1 100 ? 6.597 7.465 -14.930 1.00 90.25 100 ALA A CA 1
ATOM 821 C C . ALA A 1 100 ? 7.829 7.492 -15.840 1.00 90.25 100 ALA A C 1
ATOM 823 O O . ALA A 1 100 ? 8.912 7.835 -15.373 1.00 90.25 100 ALA A O 1
ATOM 824 N N . LEU A 1 101 ? 7.649 7.200 -17.131 1.00 89.88 101 LEU A N 1
ATOM 825 C CA . LEU A 1 101 ? 8.737 7.196 -18.110 1.00 89.88 101 LEU A CA 1
ATOM 826 C C . LEU A 1 101 ? 9.336 8.594 -18.317 1.00 89.88 101 LEU A C 1
ATOM 828 O O . LEU A 1 101 ? 10.551 8.734 -18.348 1.00 89.88 101 LEU A O 1
ATOM 832 N N . MET A 1 102 ? 8.509 9.645 -18.377 1.00 88.00 102 MET A N 1
ATOM 833 C CA . MET A 1 102 ? 9.001 11.027 -18.495 1.00 88.00 102 MET A CA 1
ATOM 834 C C . MET A 1 102 ? 9.736 11.522 -17.244 1.00 88.00 102 MET A C 1
ATOM 836 O O . MET A 1 102 ? 10.482 12.492 -17.314 1.00 88.00 102 MET A O 1
ATOM 840 N N . LYS A 1 103 ? 9.519 10.877 -16.094 1.00 89.50 103 LYS A N 1
ATOM 841 C CA . LYS A 1 103 ? 10.255 11.134 -14.847 1.00 89.50 103 LYS A CA 1
ATOM 842 C C . LYS A 1 103 ? 11.464 10.212 -14.690 1.00 89.50 103 LYS A C 1
ATOM 844 O O . LYS A 1 103 ? 11.911 10.022 -13.565 1.00 89.50 103 LYS A O 1
ATOM 849 N N . SER A 1 104 ? 11.918 9.602 -15.785 1.00 87.81 104 SER A N 1
ATOM 850 C CA . SER A 1 104 ? 13.057 8.682 -15.823 1.00 87.81 104 SER A CA 1
ATOM 851 C C . SER A 1 104 ? 12.948 7.524 -14.830 1.00 87.81 104 SER A C 1
ATOM 853 O O . SER A 1 104 ? 13.951 7.024 -14.338 1.00 87.81 104 SER A O 1
ATOM 855 N N . LYS A 1 105 ? 11.725 7.078 -14.507 1.00 90.00 105 LYS A N 1
ATOM 856 C CA . LYS A 1 105 ? 11.559 5.909 -13.640 1.00 90.00 105 LYS A CA 1
ATOM 857 C C . LYS A 1 105 ? 11.991 4.630 -14.367 1.00 90.00 105 LYS A C 1
ATOM 859 O O . LYS A 1 105 ? 11.776 4.533 -15.577 1.00 90.00 105 LYS A O 1
ATOM 864 N N . PRO A 1 106 ? 12.462 3.610 -13.627 1.00 92.31 106 PRO A N 1
ATOM 865 C CA . PRO A 1 106 ? 12.902 2.350 -14.212 1.00 92.31 106 PRO A CA 1
ATOM 866 C C . PRO A 1 106 ? 11.836 1.679 -15.084 1.00 92.31 106 PRO A C 1
ATOM 868 O O . PRO A 1 106 ? 10.633 1.713 -14.791 1.00 92.31 106 PRO A O 1
ATOM 871 N N . ILE A 1 107 ? 12.282 1.015 -16.149 1.00 94.12 107 ILE A N 1
ATOM 872 C CA . ILE A 1 107 ? 11.408 0.252 -17.036 1.00 94.12 107 ILE A CA 1
ATOM 873 C C . ILE A 1 107 ? 11.087 -1.089 -16.365 1.00 94.12 107 ILE A C 1
ATOM 875 O O . ILE A 1 107 ? 11.951 -1.950 -16.184 1.00 94.12 107 ILE A O 1
ATOM 879 N N . ILE A 1 108 ? 9.818 -1.255 -15.991 1.00 94.62 108 ILE A N 1
ATOM 880 C CA . ILE A 1 108 ? 9.276 -2.440 -15.326 1.00 94.62 108 ILE A CA 1
ATOM 881 C C . ILE A 1 108 ? 8.035 -2.868 -16.106 1.00 94.62 108 ILE A C 1
ATOM 883 O O . ILE A 1 108 ? 7.067 -2.109 -16.200 1.00 94.62 108 ILE A O 1
ATOM 887 N N . VAL A 1 109 ? 8.057 -4.079 -16.655 1.00 94.50 109 VAL A N 1
ATOM 888 C CA . VAL A 1 109 ? 6.990 -4.618 -17.506 1.00 94.50 109 VAL A CA 1
ATOM 889 C C . VAL A 1 109 ? 6.244 -5.723 -16.769 1.00 94.50 109 VAL A C 1
ATOM 891 O O . VAL A 1 109 ? 6.865 -6.678 -16.309 1.00 94.50 109 VAL A O 1
ATOM 894 N N . LEU A 1 110 ? 4.917 -5.619 -16.680 1.00 93.81 110 LEU A N 1
ATOM 895 C CA . LEU A 1 110 ? 4.047 -6.677 -16.161 1.00 93.81 110 LEU A CA 1
ATOM 896 C C . LEU A 1 110 ? 3.402 -7.450 -17.315 1.00 93.81 110 LEU A C 1
ATOM 898 O O . LEU A 1 110 ? 2.553 -6.910 -18.033 1.00 93.81 110 LEU A O 1
ATOM 902 N N . GLU A 1 111 ? 3.752 -8.727 -17.444 1.00 88.31 111 GLU A N 1
ATOM 903 C CA . GLU A 1 111 ? 3.096 -9.659 -18.364 1.00 88.31 111 GLU A CA 1
ATOM 904 C C . GLU A 1 111 ? 1.978 -10.435 -17.647 1.00 88.31 111 GLU A C 1
ATOM 906 O O . GLU A 1 111 ? 2.054 -10.686 -16.438 1.00 88.31 111 GLU A O 1
ATOM 911 N N . ARG A 1 112 ? 0.904 -10.765 -18.386 1.00 75.12 112 ARG A N 1
ATOM 912 C CA . ARG A 1 112 ? -0.308 -11.479 -17.935 1.00 75.12 112 ARG A CA 1
ATOM 913 C C . ARG A 1 112 ? -0.028 -12.494 -16.811 1.00 75.12 112 ARG A C 1
ATOM 915 O O . ARG A 1 112 ? 0.301 -13.644 -17.073 1.00 75.12 112 ARG A O 1
ATOM 922 N N . GLY A 1 113 ? -0.250 -12.096 -15.555 1.00 62.28 1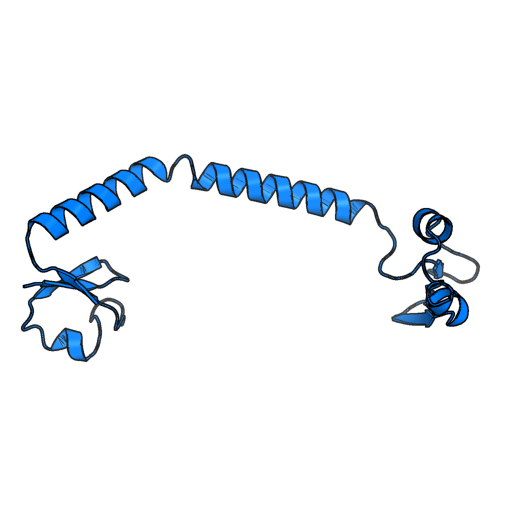13 GLY A N 1
ATOM 923 C CA . GLY A 1 113 ? -0.281 -13.039 -14.430 1.00 62.28 113 GLY A CA 1
ATOM 924 C C . GLY A 1 113 ? 0.892 -13.020 -13.444 1.00 62.28 113 GLY A C 1
ATOM 925 O O . GLY A 1 113 ? 1.138 -14.052 -12.828 1.00 62.28 113 GLY A O 1
ATOM 926 N N . LYS A 1 114 ? 1.490 -11.845 -13.178 1.00 72.12 114 LYS A N 1
ATOM 927 C CA . LYS A 1 114 ? 2.435 -11.548 -12.063 1.00 72.12 114 LYS A CA 1
ATOM 928 C C . LYS A 1 114 ? 3.927 -11.709 -12.385 1.00 72.12 114 LYS A C 1
ATOM 930 O O . LYS A 1 114 ? 4.740 -11.626 -11.466 1.00 72.12 114 LYS A O 1
ATOM 935 N N . VAL A 1 115 ? 4.301 -11.912 -13.647 1.00 86.88 115 VAL A N 1
ATOM 936 C CA . VAL A 1 115 ? 5.718 -11.900 -14.039 1.00 86.88 115 VAL A CA 1
ATOM 937 C C . VAL A 1 115 ? 6.138 -10.462 -14.319 1.00 86.88 115 VAL A C 1
ATOM 939 O O . VAL A 1 115 ? 5.502 -9.770 -15.116 1.00 86.88 115 VAL A O 1
ATOM 942 N N . TYR A 1 116 ? 7.198 -10.026 -13.642 1.00 92.25 116 TYR A N 1
ATOM 943 C CA . TYR A 1 116 ? 7.799 -8.714 -13.834 1.00 92.25 116 TYR A CA 1
ATOM 944 C C . TYR A 1 116 ? 9.121 -8.858 -14.581 1.00 92.25 116 TYR A C 1
ATOM 946 O O . TYR A 1 116 ? 10.031 -9.536 -14.104 1.00 92.25 116 TYR A O 1
ATOM 954 N N . PHE A 1 117 ? 9.243 -8.177 -15.715 1.00 93.25 117 PHE A N 1
ATOM 955 C CA . PHE A 1 117 ? 10.524 -7.965 -16.379 1.00 93.25 117 PHE A CA 1
ATOM 956 C C . PHE A 1 117 ? 11.063 -6.607 -15.956 1.00 93.25 117 PHE A C 1
ATOM 958 O O . PHE A 1 117 ? 10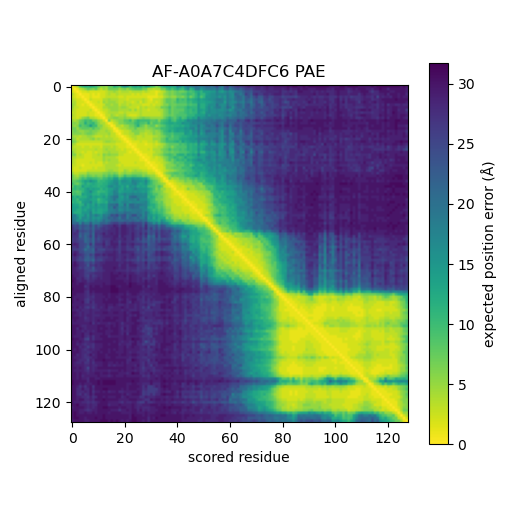.409 -5.582 -16.154 1.00 93.25 117 PHE A O 1
ATOM 965 N N . VAL A 1 118 ? 12.245 -6.607 -15.351 1.00 93.12 118 VAL A N 1
ATOM 966 C CA . VAL A 1 118 ? 12.914 -5.392 -14.885 1.00 93.12 118 VAL A CA 1
ATOM 967 C C . VAL A 1 118 ? 14.111 -5.139 -15.782 1.00 93.12 118 VAL A C 1
ATOM 969 O O . VAL A 1 118 ? 14.999 -5.983 -15.898 1.00 93.12 118 VAL A O 1
ATOM 972 N N . HIS A 1 119 ? 14.143 -3.973 -16.414 1.00 93.00 119 HIS A N 1
ATOM 973 C CA . HIS A 1 119 ? 15.283 -3.562 -17.214 1.00 93.00 119 HIS A CA 1
ATOM 974 C C . HIS A 1 119 ? 16.354 -2.955 -16.300 1.00 93.00 119 HIS A C 1
ATOM 976 O O . HIS A 1 119 ? 16.248 -1.807 -15.864 1.00 93.00 119 HIS A O 1
ATOM 982 N N . LEU A 1 120 ? 17.383 -3.747 -15.992 1.00 90.50 120 LEU A N 1
ATOM 983 C CA . LEU A 1 120 ? 18.430 -3.375 -15.036 1.00 90.50 120 LEU A CA 1
ATOM 984 C C . LEU A 1 120 ? 19.169 -2.072 -15.382 1.00 90.50 120 LEU A C 1
ATOM 986 O O . LEU A 1 120 ? 19.348 -1.281 -14.463 1.00 90.50 120 LEU A O 1
ATOM 990 N N . PRO A 1 121 ? 19.539 -1.774 -16.645 1.00 90.31 121 PRO A N 1
ATOM 991 C CA . PRO A 1 121 ? 20.193 -0.501 -16.955 1.00 90.31 121 PRO A CA 1
ATOM 992 C C . PRO A 1 121 ? 19.354 0.707 -16.522 1.00 90.31 121 PRO A C 1
ATOM 994 O O . PRO A 1 121 ? 19.834 1.551 -15.779 1.00 90.31 121 PRO A O 1
ATOM 997 N N . SER A 1 122 ? 18.051 0.704 -16.825 1.00 87.94 122 SER A N 1
ATOM 998 C CA . SER A 1 122 ? 17.146 1.791 -16.404 1.00 87.94 122 SER A CA 1
ATOM 999 C C . SER A 1 122 ? 16.918 1.881 -14.890 1.00 87.94 122 SER A C 1
ATOM 1001 O O . SER A 1 122 ? 16.338 2.851 -14.419 1.00 87.94 122 SER A O 1
ATOM 1003 N N . LEU A 1 123 ? 17.304 0.856 -14.120 1.00 86.25 123 LEU A N 1
ATOM 1004 C CA . LEU A 1 123 ? 17.264 0.890 -12.656 1.00 86.25 123 LEU A CA 1
ATOM 1005 C C . LEU A 1 123 ? 18.520 1.539 -12.065 1.00 86.25 123 LEU A C 1
ATOM 1007 O O . LEU A 1 123 ? 18.465 2.077 -10.963 1.00 86.25 123 LEU A O 1
ATOM 1011 N N . PHE A 1 124 ? 19.639 1.463 -12.782 1.00 85.19 124 PHE A N 1
ATOM 1012 C CA . PHE A 1 124 ? 20.951 1.895 -12.311 1.00 85.19 124 PHE A CA 1
ATOM 1013 C C . PHE A 1 124 ? 21.464 3.163 -13.005 1.00 85.19 124 PHE A C 1
ATOM 1015 O O . PHE A 1 124 ? 22.493 3.678 -12.598 1.00 85.19 124 PHE A O 1
ATOM 1022 N N . GLU A 1 125 ? 20.736 3.714 -13.979 1.00 71.94 125 GLU A N 1
ATOM 1023 C CA . GLU A 1 125 ? 21.048 5.003 -14.623 1.00 71.94 125 GLU A CA 1
ATOM 1024 C C . GLU A 1 125 ? 21.076 6.203 -13.647 1.00 71.94 125 GLU A C 1
ATOM 1026 O O . GLU A 1 125 ? 21.608 7.250 -13.995 1.00 71.94 125 GLU A O 1
ATOM 1031 N N . GLU A 1 126 ? 20.551 6.068 -12.420 1.00 59.69 126 GLU A N 1
ATOM 1032 C CA . GLU A 1 126 ? 20.672 7.078 -11.348 1.00 59.69 126 GLU A CA 1
ATOM 1033 C C . GLU A 1 126 ? 21.929 6.907 -10.456 1.00 59.69 126 GLU A C 1
ATOM 1035 O O . GLU A 1 126 ? 22.099 7.676 -9.510 1.00 59.69 126 GLU A O 1
ATOM 1040 N N . LEU A 1 127 ? 22.776 5.890 -10.685 1.00 54.59 127 LEU A N 1
ATOM 1041 C CA . LEU A 1 127 ? 23.937 5.569 -9.829 1.00 54.59 127 LEU A CA 1
ATOM 1042 C C . LEU A 1 127 ? 25.286 6.133 -10.308 1.00 54.59 127 LEU A C 1
ATOM 1044 O O . LEU A 1 127 ? 26.292 5.865 -9.647 1.00 54.59 127 LEU A O 1
ATOM 1048 N N . ASP A 1 128 ? 25.305 6.918 -11.385 1.00 48.00 128 ASP A N 1
ATOM 1049 C CA . ASP A 1 128 ? 26.501 7.615 -11.884 1.00 48.00 128 ASP A CA 1
ATOM 1050 C C . ASP A 1 128 ? 26.483 9.120 -11.557 1.00 48.00 128 ASP A C 1
ATOM 1052 O O . ASP A 1 128 ? 25.432 9.777 -11.756 1.00 48.00 128 ASP A O 1
#